Protein AF-A0AAU1U0R5-F1 (afdb_monomer_lite)

Secondary structure (DSSP, 8-state):
-HHHHHHHHHHTS-GGGSEEEEEEEEEEE-SSEEEEEEEETTS-EEEEEEETTSS-EEEEE-SSGGGS---SSSEEEEEEEEESSSEEEEEEEETSEEEEEEETTEEPP-EEEPGGGTSSSEEEEEEESS--EEEEEEEEEETTEEEEEEEE-TTTT-TTS-EE-

Organism: NCBI:txid2975659

Structure (mmCIF, N/CA/C/O backbone):
data_AF-A0AAU1U0R5-F1
#
_entry.id   AF-A0AAU1U0R5-F1
#
loop_
_atom_site.group_PDB
_atom_site.id
_atom_site.type_symbol
_atom_site.label_atom_id
_atom_site.label_alt_id
_atom_site.label_comp_id
_atom_site.label_asym_id
_atom_site.label_entity_id
_atom_site.label_seq_id
_atom_site.pdbx_PDB_ins_code
_atom_site.Cartn_x
_atom_site.Cartn_y
_atom_site.Cartn_z
_atom_site.occupancy
_atom_site.B_iso_or_equiv
_atom_site.auth_seq_id
_atom_site.auth_comp_id
_atom_site.auth_asym_id
_atom_site.auth_atom_id
_atom_site.pdbx_PDB_model_num
ATOM 1 N N . MET A 1 1 ? 2.522 -0.678 -19.502 1.00 91.38 1 MET A N 1
ATOM 2 C CA . MET A 1 1 ? 3.203 0.233 -18.551 1.00 91.38 1 MET A CA 1
ATOM 3 C C . MET A 1 1 ? 3.597 -0.492 -17.268 1.00 91.38 1 MET A C 1
ATOM 5 O O . MET A 1 1 ? 4.790 -0.625 -17.043 1.00 91.38 1 MET A O 1
ATOM 9 N N . VAL A 1 2 ? 2.647 -1.014 -16.476 1.00 96.25 2 VAL A N 1
ATOM 10 C CA . VAL A 1 2 ? 2.940 -1.698 -15.195 1.00 96.25 2 VAL A CA 1
ATOM 11 C C . VAL A 1 2 ? 3.977 -2.817 -15.342 1.00 96.25 2 VAL A C 1
ATOM 13 O O . VAL A 1 2 ? 4.926 -2.853 -14.567 1.00 96.25 2 VAL A O 1
ATOM 16 N N . ASP A 1 3 ? 3.855 -3.676 -16.357 1.00 96.81 3 ASP A N 1
ATOM 17 C CA . ASP A 1 3 ? 4.802 -4.785 -16.556 1.00 96.81 3 ASP A CA 1
ATOM 18 C C . ASP A 1 3 ? 6.214 -4.308 -16.907 1.00 96.81 3 ASP A C 1
ATOM 20 O O . ASP A 1 3 ? 7.187 -4.848 -16.391 1.00 96.81 3 ASP A O 1
ATOM 24 N N . ALA A 1 4 ? 6.336 -3.244 -17.707 1.00 96.69 4 ALA A N 1
ATOM 25 C CA . ALA A 1 4 ? 7.626 -2.638 -18.034 1.00 96.69 4 ALA A CA 1
ATOM 26 C C . ALA A 1 4 ? 8.284 -2.020 -16.789 1.00 96.69 4 ALA A C 1
ATOM 28 O O . ALA A 1 4 ? 9.452 -2.278 -16.514 1.00 96.69 4 ALA A O 1
ATOM 29 N N . SER A 1 5 ? 7.521 -1.281 -15.974 1.00 97.62 5 SER A N 1
ATOM 30 C CA . SER A 1 5 ? 8.004 -0.787 -14.678 1.00 97.62 5 SER A CA 1
ATOM 31 C C . SER A 1 5 ? 8.413 -1.930 -13.744 1.00 97.62 5 SER A C 1
ATOM 33 O O . SER A 1 5 ? 9.445 -1.838 -13.086 1.00 97.62 5 SER A O 1
ATOM 35 N N . ARG A 1 6 ? 7.647 -3.028 -13.696 1.00 97.75 6 ARG A N 1
ATOM 36 C CA . ARG A 1 6 ? 7.973 -4.202 -12.874 1.00 97.75 6 ARG A CA 1
ATOM 37 C C . ARG A 1 6 ? 9.257 -4.885 -13.344 1.00 97.75 6 ARG A C 1
ATOM 39 O O . ARG A 1 6 ? 10.089 -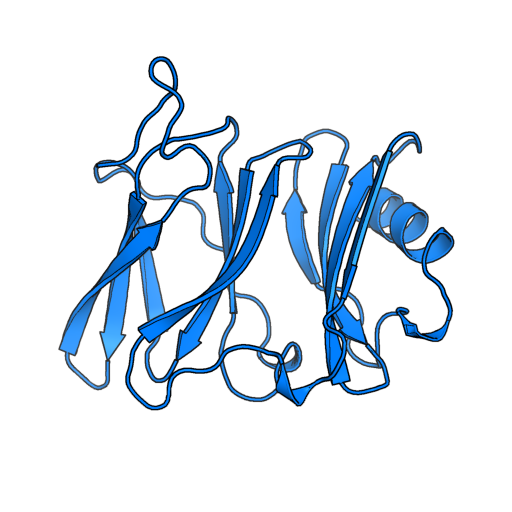5.232 -12.510 1.00 97.75 6 ARG A O 1
ATOM 46 N N . ALA A 1 7 ? 9.425 -5.062 -14.653 1.00 96.81 7 ALA A N 1
ATOM 47 C CA . ALA A 1 7 ? 10.631 -5.636 -15.240 1.00 96.81 7 ALA A CA 1
ATOM 48 C C . ALA A 1 7 ? 11.861 -4.772 -14.924 1.00 96.81 7 ALA A C 1
ATOM 50 O O . ALA A 1 7 ? 12.855 -5.289 -14.419 1.00 96.81 7 ALA A O 1
ATOM 51 N N . ASN A 1 8 ? 11.749 -3.452 -15.109 1.00 96.62 8 ASN A N 1
ATOM 52 C CA . ASN A 1 8 ? 12.816 -2.506 -14.782 1.00 96.62 8 ASN A CA 1
ATOM 53 C C . ASN A 1 8 ? 13.180 -2.539 -13.296 1.00 96.62 8 ASN A C 1
ATOM 55 O O . ASN A 1 8 ? 14.360 -2.555 -12.963 1.00 96.62 8 ASN A O 1
ATOM 59 N N . LEU A 1 9 ? 12.185 -2.581 -12.402 1.00 97.44 9 LEU A N 1
ATOM 60 C CA . LEU A 1 9 ? 12.433 -2.691 -10.966 1.00 97.44 9 LEU A CA 1
ATOM 61 C C . LEU A 1 9 ? 13.151 -4.001 -10.630 1.00 97.44 9 LEU A C 1
ATOM 63 O O . LEU A 1 9 ? 14.159 -3.989 -9.933 1.00 97.44 9 LEU A O 1
ATOM 67 N N . THR A 1 10 ? 12.649 -5.122 -11.152 1.00 97.44 10 THR A N 1
ATOM 68 C CA . THR A 1 10 ? 13.173 -6.465 -10.864 1.00 97.44 10 THR A CA 1
ATOM 69 C C . THR A 1 10 ? 14.620 -6.617 -11.324 1.00 97.44 10 THR A C 1
ATOM 71 O O . THR A 1 10 ? 15.426 -7.189 -10.597 1.00 97.44 10 THR A O 1
ATOM 74 N N . ALA A 1 11 ? 14.975 -6.045 -12.478 1.00 95.88 11 ALA A N 1
ATOM 75 C CA . ALA A 1 11 ? 16.340 -6.057 -13.001 1.00 95.88 11 ALA A CA 1
ATOM 76 C C . ALA A 1 11 ? 17.359 -5.329 -12.101 1.00 95.88 11 ALA A C 1
ATOM 78 O O . ALA A 1 11 ? 18.551 -5.601 -12.200 1.00 95.88 11 ALA A O 1
ATOM 79 N N . GLN A 1 12 ? 16.907 -4.422 -11.226 1.00 94.62 12 GLN A N 1
ATOM 80 C CA . GLN A 1 12 ? 17.762 -3.662 -10.303 1.00 94.62 12 GLN A CA 1
ATOM 81 C C . GLN A 1 12 ? 17.815 -4.264 -8.890 1.00 94.62 12 GLN A C 1
ATOM 83 O O . GLN A 1 12 ? 18.535 -3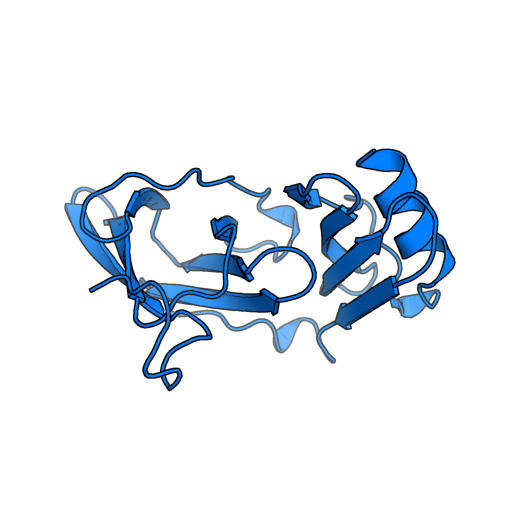.766 -8.022 1.00 94.62 12 GLN A O 1
ATOM 88 N N . LEU A 1 13 ? 17.043 -5.319 -8.613 1.00 96.75 13 LEU A N 1
ATOM 89 C CA . LEU A 1 13 ? 17.016 -5.939 -7.294 1.00 96.75 13 LEU A CA 1
ATOM 90 C C . LEU A 1 13 ? 18.191 -6.897 -7.106 1.00 96.75 13 LEU A C 1
ATOM 92 O O . LEU A 1 13 ? 18.457 -7.770 -7.927 1.00 96.75 13 LEU A O 1
ATOM 96 N N . SER A 1 14 ? 18.844 -6.800 -5.947 1.00 95.88 14 SER A N 1
ATOM 97 C CA . SER A 1 14 ? 19.722 -7.876 -5.480 1.00 95.88 14 SER A CA 1
ATOM 98 C C . SER A 1 14 ? 18.922 -9.163 -5.257 1.00 95.88 14 SER A C 1
ATOM 100 O O . SER A 1 14 ? 17.761 -9.100 -4.849 1.00 95.88 14 SER A O 1
ATOM 102 N N . VAL A 1 15 ? 19.565 -10.323 -5.429 1.00 95.31 15 VAL A N 1
ATOM 103 C CA . VAL A 1 15 ? 18.935 -11.650 -5.274 1.00 95.31 15 VAL A CA 1
ATOM 104 C C . VAL A 1 15 ? 18.152 -11.775 -3.960 1.00 95.31 15 VAL A C 1
ATOM 106 O O . VAL A 1 15 ? 17.012 -12.231 -3.964 1.00 95.31 15 VAL A O 1
ATOM 109 N N . LYS A 1 16 ? 18.712 -11.288 -2.843 1.00 95.31 16 LYS A N 1
ATOM 110 C CA . LYS A 1 16 ? 18.062 -11.326 -1.519 1.00 95.31 16 LYS A CA 1
ATOM 111 C C . LYS A 1 16 ? 16.760 -10.519 -1.422 1.00 95.31 16 LYS A C 1
ATOM 113 O O . LYS A 1 16 ? 15.957 -10.771 -0.533 1.00 95.31 16 LYS A O 1
ATOM 118 N N . ASN A 1 17 ? 16.571 -9.523 -2.286 1.00 96.69 17 ASN A N 1
ATOM 119 C CA . ASN A 1 17 ? 15.414 -8.626 -2.278 1.00 96.69 17 ASN A CA 1
ATOM 120 C C . ASN A 1 17 ? 14.422 -8.950 -3.400 1.00 96.69 17 ASN A C 1
ATOM 122 O O . ASN A 1 17 ? 13.439 -8.226 -3.547 1.00 96.69 17 ASN A O 1
ATOM 126 N N . LEU A 1 18 ? 14.663 -9.994 -4.198 1.00 97.62 18 LEU A N 1
ATOM 127 C CA . LEU A 1 18 ? 13.711 -10.419 -5.217 1.00 97.62 18 LEU A CA 1
ATOM 128 C C . LEU A 1 18 ? 12.367 -10.822 -4.585 1.00 97.62 18 LEU A C 1
ATOM 130 O O . LEU A 1 18 ? 12.338 -11.283 -3.437 1.00 97.62 18 LEU A O 1
ATOM 134 N N . PRO A 1 19 ? 11.258 -10.676 -5.330 1.00 96.88 19 PRO A N 1
ATOM 135 C CA . PRO A 1 19 ? 9.959 -11.176 -4.905 1.00 96.88 19 PRO A CA 1
ATOM 136 C C . PRO A 1 19 ? 10.001 -12.661 -4.572 1.00 96.88 19 PRO A C 1
ATOM 138 O O . PRO A 1 19 ? 10.587 -13.457 -5.304 1.00 96.88 19 PRO A O 1
ATOM 141 N N . GLY A 1 20 ? 9.347 -13.023 -3.473 1.00 93.94 20 GLY A N 1
ATOM 142 C CA . GLY A 1 20 ? 9.083 -14.404 -3.114 1.00 93.94 20 GLY A CA 1
ATOM 143 C C . GLY A 1 20 ? 8.035 -15.059 -4.028 1.00 93.94 20 GLY A C 1
ATOM 144 O O . GLY A 1 20 ? 7.632 -14.491 -5.049 1.00 93.94 20 GLY A O 1
ATOM 145 N N . PRO A 1 21 ? 7.534 -16.248 -3.649 1.00 91.94 21 PRO A N 1
ATOM 146 C CA . PRO A 1 21 ? 6.635 -17.062 -4.478 1.00 91.94 21 PRO A CA 1
ATOM 147 C C . PRO A 1 21 ? 5.340 -16.365 -4.917 1.00 91.94 21 PRO A C 1
ATOM 149 O O . PRO A 1 21 ? 4.739 -16.740 -5.920 1.00 91.94 21 PRO A O 1
ATOM 152 N N . HIS A 1 22 ? 4.900 -15.349 -4.174 1.00 91.69 22 HIS A N 1
ATOM 153 C CA . HIS A 1 22 ? 3.682 -14.598 -4.472 1.00 91.69 22 HIS A CA 1
ATOM 154 C C . HIS A 1 22 ? 3.890 -13.432 -5.452 1.00 91.69 22 HIS A C 1
ATOM 156 O O . HIS A 1 22 ? 2.913 -12.822 -5.886 1.00 91.69 22 HIS A O 1
ATOM 162 N N . GLY A 1 23 ? 5.137 -13.135 -5.827 1.00 94.12 23 GLY A N 1
ATOM 163 C CA . GLY A 1 23 ? 5.468 -12.056 -6.752 1.00 94.12 23 GLY A CA 1
ATOM 164 C C . GLY A 1 23 ? 5.263 -10.653 -6.169 1.00 94.12 23 GLY A C 1
ATOM 165 O O . GLY A 1 23 ? 5.201 -10.452 -4.957 1.00 94.12 23 GLY A O 1
ATOM 166 N N . MET A 1 24 ? 5.192 -9.660 -7.063 1.00 95.50 24 MET A N 1
ATOM 167 C CA . MET A 1 24 ? 4.953 -8.257 -6.710 1.00 95.50 24 MET A CA 1
ATOM 168 C C . MET A 1 24 ? 3.504 -7.845 -6.931 1.00 95.50 24 MET A C 1
ATOM 170 O O . MET A 1 24 ? 2.909 -8.138 -7.972 1.00 95.50 24 MET A O 1
ATOM 174 N N . PHE A 1 25 ? 2.993 -7.030 -6.015 1.00 96.12 25 PHE A N 1
ATOM 175 C CA . PHE A 1 25 ? 1.679 -6.409 -6.111 1.00 96.12 25 PHE A CA 1
ATOM 176 C C . PHE A 1 25 ? 1.812 -4.916 -6.370 1.00 96.12 25 PHE A C 1
ATOM 178 O O . PHE A 1 25 ? 2.656 -4.235 -5.796 1.00 96.12 25 PHE A O 1
ATOM 185 N N . THR A 1 26 ? 0.967 -4.394 -7.251 1.00 96.75 26 THR A N 1
ATOM 186 C CA . THR A 1 26 ? 0.954 -2.971 -7.591 1.00 96.75 26 THR A CA 1
ATOM 187 C C . THR A 1 26 ? 0.227 -2.183 -6.507 1.00 96.75 26 THR A C 1
ATOM 189 O O . THR A 1 26 ? -0.959 -2.411 -6.282 1.00 96.75 26 THR A O 1
ATOM 192 N N . ALA A 1 27 ? 0.925 -1.243 -5.871 1.00 96.44 27 ALA A N 1
ATOM 193 C CA . ALA A 1 27 ? 0.356 -0.307 -4.906 1.00 96.44 27 ALA A CA 1
ATOM 194 C C . ALA A 1 27 ? -0.237 0.926 -5.607 1.00 96.44 27 ALA A C 1
ATOM 196 O O . ALA A 1 27 ? -1.381 1.282 -5.339 1.00 96.44 27 ALA A O 1
ATOM 197 N N . ALA A 1 28 ? 0.496 1.511 -6.562 1.00 96.25 28 ALA A N 1
ATOM 198 C CA . ALA A 1 28 ? 0.086 2.713 -7.293 1.00 96.25 28 ALA A CA 1
ATOM 199 C C . ALA A 1 28 ? 0.561 2.694 -8.753 1.00 96.25 28 ALA A C 1
ATOM 201 O O . ALA A 1 28 ? 1.545 2.031 -9.094 1.00 96.25 28 ALA A O 1
ATOM 202 N N . VAL A 1 29 ? -0.148 3.429 -9.614 1.00 95.19 29 VAL A N 1
ATOM 203 C CA . VAL A 1 29 ? 0.063 3.464 -11.069 1.00 95.19 29 VAL A CA 1
ATOM 204 C C . VAL A 1 29 ? 0.024 4.919 -11.536 1.00 95.19 29 VAL A C 1
ATOM 206 O O . VAL A 1 29 ? -1.032 5.540 -11.534 1.00 95.19 29 VAL A O 1
ATOM 209 N N . GLY A 1 30 ? 1.172 5.458 -11.941 1.00 91.44 30 GLY A N 1
ATOM 210 C CA . GLY A 1 30 ? 1.286 6.781 -12.557 1.00 91.44 30 GLY A CA 1
ATOM 211 C C . GLY A 1 30 ? 1.234 6.715 -14.085 1.00 91.44 30 GLY A C 1
ATOM 212 O O . GLY A 1 30 ? 1.000 5.664 -14.673 1.00 91.44 30 GLY A O 1
ATOM 213 N N . ARG A 1 31 ? 1.498 7.838 -14.766 1.00 90.88 31 ARG A N 1
ATOM 214 C CA . ARG A 1 31 ? 1.505 7.873 -16.245 1.00 90.88 31 ARG A CA 1
ATOM 215 C C . ARG A 1 31 ? 2.656 7.074 -16.867 1.00 90.88 31 ARG A C 1
ATOM 217 O O . ARG A 1 31 ? 2.471 6.445 -17.902 1.00 90.88 31 ARG A O 1
ATOM 224 N N . SER A 1 32 ? 3.835 7.109 -16.249 1.00 92.12 32 SER A N 1
ATOM 225 C CA . SER A 1 32 ? 5.075 6.517 -16.780 1.00 92.12 32 SER A CA 1
ATOM 226 C C . SER A 1 32 ? 5.834 5.672 -15.756 1.00 92.12 32 SER A C 1
ATOM 228 O O . SER A 1 32 ? 6.970 5.278 -16.007 1.00 92.12 32 SER A O 1
ATOM 230 N N . ALA A 1 33 ? 5.231 5.400 -14.601 1.00 95.69 33 ALA A N 1
ATOM 231 C CA . ALA A 1 33 ? 5.853 4.673 -13.507 1.00 95.69 33 ALA A CA 1
ATOM 232 C C . ALA A 1 33 ? 4.807 3.960 -12.649 1.00 95.69 33 ALA A C 1
ATOM 234 O O . ALA A 1 33 ? 3.622 4.292 -12.691 1.00 95.69 33 ALA A O 1
ATOM 235 N N . ALA A 1 34 ? 5.255 2.998 -11.848 1.00 97.25 34 ALA A N 1
ATOM 236 C CA . ALA A 1 34 ? 4.413 2.296 -10.890 1.00 97.25 34 ALA A CA 1
ATOM 237 C C . ALA A 1 34 ? 5.180 2.011 -9.595 1.00 97.25 34 ALA A C 1
ATOM 239 O O . ALA A 1 34 ? 6.408 1.892 -9.610 1.00 97.25 34 ALA A O 1
ATOM 240 N N . THR A 1 35 ? 4.432 1.887 -8.500 1.00 97.69 35 THR A N 1
ATOM 241 C CA . THR A 1 35 ? 4.930 1.475 -7.182 1.00 97.69 35 THR A CA 1
ATOM 242 C C . THR A 1 35 ? 4.421 0.078 -6.874 1.00 97.69 35 THR A C 1
ATOM 244 O O . THR A 1 35 ? 3.250 -0.241 -7.102 1.00 97.69 35 THR A O 1
ATOM 247 N N . PHE A 1 36 ? 5.303 -0.747 -6.332 1.00 97.62 36 PHE A N 1
ATOM 248 C CA . PHE A 1 36 ? 5.072 -2.141 -6.013 1.00 97.62 36 PHE A CA 1
ATOM 249 C C . PHE A 1 36 ? 5.432 -2.429 -4.563 1.00 97.62 36 PHE A C 1
ATOM 251 O O . PHE A 1 36 ? 6.284 -1.767 -3.970 1.00 97.62 36 PHE A O 1
ATOM 258 N N . VAL A 1 37 ? 4.797 -3.460 -4.027 1.00 96.69 37 VAL A N 1
ATOM 259 C CA . VAL A 1 37 ? 5.128 -4.075 -2.746 1.00 96.69 37 VAL A CA 1
ATOM 260 C C . VAL A 1 37 ? 5.182 -5.585 -2.914 1.00 96.69 37 VAL A C 1
ATOM 262 O O . VAL A 1 37 ? 4.467 -6.151 -3.747 1.00 96.69 37 VAL A O 1
ATOM 265 N N . TRP A 1 38 ? 6.048 -6.239 -2.155 1.00 96.31 38 TRP A N 1
ATOM 266 C CA . TRP A 1 38 ? 6.205 -7.688 -2.173 1.00 96.31 38 TRP A CA 1
ATOM 267 C C . TRP A 1 38 ? 6.742 -8.190 -0.839 1.00 96.31 38 TRP A C 1
ATOM 269 O O . TRP A 1 38 ? 7.319 -7.437 -0.060 1.00 96.31 38 TRP A O 1
ATOM 279 N N . GLU A 1 39 ? 6.556 -9.480 -0.603 1.00 94.75 39 GLU A N 1
ATOM 280 C CA . GLU A 1 39 ? 7.317 -10.223 0.392 1.00 94.75 39 GLU A CA 1
ATOM 281 C C . GLU A 1 39 ? 8.526 -10.840 -0.325 1.00 94.75 39 GLU A C 1
ATOM 283 O O . GLU A 1 39 ? 8.372 -11.411 -1.410 1.00 94.75 39 GLU A O 1
ATOM 288 N N . SER A 1 40 ? 9.735 -10.679 0.210 1.00 95.25 40 SER A N 1
ATOM 289 C CA . SER A 1 40 ? 10.922 -11.383 -0.292 1.00 95.25 40 SER A CA 1
ATOM 290 C C . SER A 1 40 ? 10.893 -12.866 0.093 1.00 95.25 40 SER A C 1
ATOM 292 O O . SER A 1 40 ? 10.110 -13.294 0.935 1.00 95.25 40 SER A O 1
ATOM 294 N N . SER A 1 41 ? 11.770 -13.679 -0.500 1.00 92.94 41 SER A N 1
ATOM 295 C CA . SER A 1 41 ? 11.841 -15.124 -0.200 1.00 92.94 41 SER A CA 1
ATOM 296 C C . SER A 1 41 ? 12.106 -15.463 1.279 1.00 92.94 41 SER A C 1
ATOM 298 O O . SER A 1 41 ? 11.712 -16.531 1.739 1.00 92.94 41 SER A O 1
ATOM 300 N N . ASP A 1 42 ? 12.736 -14.557 2.030 1.00 91.94 42 ASP A N 1
ATOM 301 C CA . ASP A 1 42 ? 12.987 -14.662 3.473 1.00 91.94 42 ASP A CA 1
ATOM 302 C C . ASP A 1 42 ? 11.900 -13.994 4.345 1.00 91.94 42 ASP A C 1
ATOM 304 O O . ASP A 1 42 ? 12.049 -13.885 5.566 1.00 91.94 42 ASP A O 1
ATOM 308 N N . GLY A 1 43 ? 10.779 -13.582 3.744 1.00 91.44 43 GLY A N 1
ATOM 309 C CA . GLY A 1 43 ? 9.598 -13.086 4.452 1.00 91.44 43 GLY A CA 1
ATOM 310 C C . GLY A 1 43 ? 9.635 -11.600 4.814 1.00 91.44 43 GLY A C 1
ATOM 311 O O . GLY A 1 43 ? 8.834 -11.155 5.634 1.00 91.44 43 GLY A O 1
ATOM 312 N N . ARG A 1 44 ? 10.583 -10.816 4.286 1.00 93.81 44 ARG A N 1
ATOM 313 C CA . ARG A 1 44 ? 10.682 -9.381 4.591 1.00 93.81 44 ARG A CA 1
ATOM 314 C C . ARG A 1 44 ? 9.722 -8.600 3.704 1.00 93.81 44 ARG A C 1
ATOM 316 O O . ARG A 1 44 ? 9.627 -8.845 2.502 1.00 93.81 44 ARG A O 1
ATOM 323 N N . PHE A 1 45 ? 9.042 -7.617 4.288 1.00 94.25 45 PHE A N 1
ATOM 324 C CA . PHE A 1 45 ? 8.264 -6.665 3.505 1.00 94.25 45 PHE A CA 1
ATOM 325 C C . PHE A 1 45 ? 9.212 -5.761 2.712 1.00 94.25 45 PHE A C 1
ATOM 327 O O . PHE A 1 45 ? 10.134 -5.152 3.266 1.00 94.25 45 PHE A O 1
ATOM 334 N N . CYS A 1 46 ? 8.958 -5.669 1.416 1.00 96.12 46 CYS A N 1
ATOM 335 C CA . CYS A 1 46 ? 9.697 -4.854 0.475 1.00 96.12 46 CYS A CA 1
ATOM 336 C C . CYS A 1 46 ? 8.751 -3.983 -0.350 1.00 96.12 46 CYS A C 1
ATOM 338 O O . CYS A 1 46 ? 7.583 -4.303 -0.583 1.00 96.12 46 CYS A O 1
ATOM 340 N N . SER A 1 47 ? 9.287 -2.870 -0.827 1.00 96.62 47 SER A N 1
ATOM 341 C CA . SER A 1 47 ? 8.600 -1.917 -1.681 1.00 96.62 47 SER A CA 1
ATOM 342 C C . SER A 1 47 ? 9.565 -1.289 -2.676 1.00 96.62 47 SER A C 1
ATOM 344 O O . SER A 1 47 ? 10.783 -1.279 -2.480 1.00 96.62 47 SER A O 1
ATOM 346 N N . GLY A 1 48 ? 9.025 -0.746 -3.758 1.00 97.06 48 GLY A N 1
ATOM 347 C CA . GLY A 1 48 ? 9.828 -0.019 -4.723 1.00 97.06 48 GLY A CA 1
ATOM 348 C C . GLY A 1 48 ? 9.013 0.611 -5.833 1.00 97.06 48 GLY A C 1
ATOM 349 O O . GLY A 1 48 ? 7.886 0.203 -6.103 1.00 97.06 48 GLY A O 1
ATOM 350 N N . SER A 1 49 ? 9.598 1.603 -6.488 1.00 97.38 49 SER A N 1
ATOM 351 C CA . SER A 1 49 ? 9.000 2.317 -7.613 1.00 97.38 49 SER A CA 1
ATOM 352 C C . SER A 1 49 ? 9.957 2.313 -8.795 1.00 97.38 49 SER A C 1
ATOM 354 O O . SER A 1 49 ? 11.166 2.423 -8.606 1.00 97.38 49 SER A O 1
ATOM 356 N N . ALA A 1 50 ? 9.431 2.230 -10.016 1.00 97.38 50 ALA A N 1
ATOM 357 C CA . ALA A 1 50 ? 10.249 2.300 -11.227 1.00 97.38 50 ALA A CA 1
ATOM 358 C C . ALA A 1 50 ? 9.524 2.967 -12.399 1.00 97.38 50 ALA A C 1
ATOM 360 O O . ALA A 1 50 ? 8.338 2.712 -12.648 1.00 97.38 50 ALA A O 1
ATOM 361 N N . ALA A 1 51 ? 10.268 3.768 -13.164 1.00 96.12 51 ALA A N 1
ATOM 362 C CA . ALA A 1 51 ? 9.832 4.277 -14.462 1.00 96.12 51 ALA A CA 1
ATOM 363 C C . ALA A 1 51 ? 9.781 3.161 -15.518 1.00 96.12 51 ALA A C 1
ATOM 365 O O . ALA A 1 51 ? 10.608 2.249 -15.516 1.00 96.12 51 ALA A O 1
ATOM 366 N N . MET A 1 52 ? 8.838 3.248 -16.458 1.00 93.81 52 MET A N 1
ATOM 367 C CA . MET A 1 52 ? 8.655 2.244 -17.512 1.00 93.81 52 MET A CA 1
ATOM 368 C C . MET A 1 52 ? 9.763 2.263 -18.576 1.00 93.81 52 MET A C 1
ATOM 370 O O . MET A 1 52 ? 10.037 1.232 -19.177 1.00 93.81 52 MET A O 1
ATOM 374 N N . ALA A 1 53 ? 10.393 3.417 -18.813 1.00 89.88 53 ALA A N 1
ATOM 375 C CA . ALA A 1 53 ? 11.390 3.617 -19.871 1.00 89.88 53 ALA A CA 1
ATOM 376 C C . ALA A 1 53 ? 12.843 3.543 -19.358 1.00 89.88 53 ALA A C 1
ATOM 378 O O . ALA A 1 53 ? 13.766 3.951 -20.056 1.00 89.88 53 ALA A O 1
ATOM 379 N N . GLY A 1 54 ? 13.048 3.074 -18.123 1.00 75.75 54 GLY A N 1
ATOM 380 C CA . GLY A 1 54 ? 14.289 3.326 -17.393 1.00 75.75 54 GLY A CA 1
ATOM 381 C C . GLY A 1 54 ? 14.374 4.784 -16.919 1.00 75.75 54 GLY A C 1
ATOM 382 O O . GLY A 1 54 ? 13.552 5.624 -17.284 1.00 75.75 54 GLY A O 1
ATOM 383 N N . GLY A 1 55 ? 15.318 5.082 -16.027 1.00 83.31 55 GLY A N 1
ATOM 384 C CA . GLY A 1 55 ? 15.549 6.437 -15.508 1.00 83.31 55 GLY A CA 1
ATOM 385 C C . GLY A 1 55 ? 15.648 6.479 -13.988 1.00 83.31 55 GLY A C 1
ATOM 386 O O . GLY A 1 55 ? 16.716 6.765 -13.461 1.00 83.31 55 GLY A O 1
ATOM 387 N N . PHE A 1 56 ? 14.564 6.147 -13.281 1.00 89.19 56 PHE A N 1
ATOM 388 C CA . PHE A 1 56 ? 14.599 6.012 -11.824 1.00 89.19 56 PHE A CA 1
ATOM 389 C C . PHE A 1 56 ? 14.098 4.646 -11.369 1.00 89.19 56 PHE A C 1
ATOM 391 O O . PHE A 1 56 ? 13.131 4.097 -11.910 1.00 89.19 56 PHE A O 1
ATOM 398 N N . THR A 1 57 ? 14.729 4.159 -10.307 1.00 93.06 57 THR A N 1
ATOM 399 C CA . THR A 1 57 ? 14.258 3.052 -9.483 1.00 93.06 57 THR A CA 1
ATOM 400 C C . THR A 1 57 ? 14.535 3.380 -8.024 1.00 93.06 57 THR A C 1
ATOM 402 O O . THR A 1 57 ? 15.639 3.803 -7.689 1.00 93.06 57 THR A O 1
ATOM 405 N N . SER A 1 58 ? 13.560 3.163 -7.154 1.00 94.38 58 SER A N 1
ATOM 406 C CA . SER A 1 58 ? 13.743 3.204 -5.705 1.00 94.38 58 SER A CA 1
ATOM 407 C C . SER A 1 58 ? 13.298 1.873 -5.123 1.00 94.38 58 SER A C 1
ATOM 409 O O . SER A 1 58 ? 12.310 1.297 -5.572 1.00 94.38 58 SER A O 1
ATOM 411 N N . THR A 1 59 ? 14.047 1.352 -4.156 1.00 95.88 59 THR A N 1
ATOM 412 C CA . THR A 1 59 ? 13.714 0.098 -3.473 1.00 95.88 59 THR A CA 1
ATOM 413 C C . THR A 1 59 ? 13.998 0.246 -1.990 1.00 95.88 59 THR A C 1
ATOM 415 O O . THR A 1 59 ? 14.942 0.928 -1.595 1.00 95.88 59 THR A O 1
ATOM 418 N N . SER A 1 60 ? 13.166 -0.381 -1.171 1.00 95.06 60 SER A N 1
ATOM 419 C CA . SER A 1 60 ? 13.360 -0.472 0.267 1.00 95.06 60 SER A CA 1
ATOM 420 C C . SER A 1 60 ? 12.806 -1.801 0.752 1.00 95.06 60 SER A C 1
ATOM 422 O O . SER A 1 60 ? 11.714 -2.205 0.358 1.00 95.06 60 SER A O 1
ATOM 424 N N . CYS A 1 61 ? 13.559 -2.479 1.605 1.00 95.56 61 CYS A N 1
ATOM 425 C CA . CYS A 1 61 ? 13.135 -3.694 2.280 1.00 95.56 61 CYS A CA 1
ATOM 426 C C . CYS A 1 61 ? 13.437 -3.548 3.762 1.00 95.56 61 CYS A C 1
ATOM 428 O O . CYS A 1 61 ? 14.463 -2.970 4.125 1.00 95.56 61 CYS A O 1
ATOM 430 N N . LEU A 1 62 ? 12.586 -4.130 4.601 1.00 94.31 62 LEU A N 1
ATOM 431 C CA . LEU A 1 62 ? 12.903 -4.295 6.015 1.00 94.31 62 LEU A CA 1
ATOM 432 C C . LEU A 1 62 ? 14.170 -5.142 6.193 1.00 94.31 62 LEU A C 1
ATOM 434 O O . LEU A 1 62 ? 14.527 -5.931 5.310 1.00 94.31 62 LEU A O 1
ATOM 438 N N . SER A 1 63 ? 14.850 -4.973 7.326 1.00 94.19 63 SER A N 1
ATOM 439 C CA . SER A 1 63 ? 16.069 -5.723 7.651 1.00 94.19 63 SER A CA 1
ATOM 440 C C . SER A 1 63 ? 15.748 -7.160 8.066 1.00 94.19 63 SER A C 1
ATOM 442 O O . SER A 1 63 ? 16.385 -8.088 7.574 1.00 94.19 63 SER A O 1
ATOM 444 N N . ASP A 1 64 ? 14.724 -7.348 8.902 1.00 91.94 64 ASP A N 1
ATOM 445 C CA . ASP A 1 64 ? 14.179 -8.641 9.326 1.00 91.94 64 ASP A CA 1
ATOM 446 C C . ASP A 1 64 ? 12.652 -8.677 9.119 1.00 91.94 64 ASP A C 1
ATOM 448 O O . ASP A 1 64 ? 11.964 -7.656 9.173 1.00 91.94 64 ASP A O 1
ATOM 452 N N . ARG A 1 65 ? 12.083 -9.869 8.903 1.00 88.81 65 ARG A N 1
ATOM 453 C CA . ARG A 1 65 ? 10.627 -10.057 8.751 1.00 88.81 65 ARG A CA 1
ATOM 454 C C . ARG A 1 65 ? 9.836 -9.609 9.984 1.00 88.81 65 ARG A C 1
ATOM 456 O O . ARG A 1 65 ? 8.671 -9.236 9.882 1.00 88.81 65 ARG A O 1
ATOM 463 N N . ARG A 1 66 ? 10.461 -9.658 11.162 1.00 88.19 66 ARG A N 1
ATOM 464 C CA . ARG A 1 66 ? 9.873 -9.256 12.447 1.00 88.19 66 ARG A CA 1
ATOM 465 C C . ARG A 1 66 ? 9.813 -7.743 12.621 1.00 88.19 66 ARG A C 1
ATOM 467 O O . ARG A 1 66 ? 9.059 -7.288 13.476 1.00 88.19 66 ARG A O 1
ATOM 474 N N . ASP A 1 67 ? 10.541 -6.990 11.800 1.00 90.12 67 ASP A N 1
ATOM 475 C CA . ASP A 1 67 ? 10.547 -5.527 11.852 1.00 90.12 67 ASP A CA 1
ATOM 476 C C . ASP A 1 67 ? 9.277 -4.927 11.240 1.00 90.12 67 ASP A C 1
ATOM 478 O O . ASP A 1 67 ? 9.033 -3.730 11.378 1.00 90.12 67 ASP A O 1
ATOM 482 N N . ALA A 1 68 ? 8.452 -5.738 10.562 1.00 88.75 68 ALA A N 1
ATOM 483 C CA . ALA A 1 68 ? 7.189 -5.275 10.010 1.00 88.75 68 ALA A CA 1
ATOM 484 C C . ALA A 1 68 ? 6.270 -4.832 11.162 1.00 88.75 68 ALA A C 1
ATOM 486 O O . ALA A 1 68 ? 5.849 -5.675 11.966 1.00 88.75 68 ALA A O 1
ATOM 487 N N . PRO A 1 69 ? 5.938 -3.530 11.266 1.00 89.19 69 PRO A N 1
ATOM 488 C CA . PRO A 1 69 ? 5.196 -3.010 12.403 1.00 89.19 69 PRO A CA 1
ATOM 489 C C . PRO A 1 69 ? 3.808 -3.644 12.455 1.00 89.19 69 PRO A C 1
ATOM 491 O O . PRO A 1 69 ? 3.133 -3.773 11.434 1.00 89.19 69 PRO A O 1
ATOM 494 N N . PHE A 1 70 ? 3.367 -4.023 13.651 1.00 89.94 70 PHE A N 1
ATOM 495 C CA . PHE A 1 70 ? 2.074 -4.660 13.887 1.00 89.94 70 PHE A CA 1
ATOM 496 C C . PHE A 1 70 ? 1.484 -4.195 15.214 1.00 89.94 70 PHE A C 1
ATOM 498 O O . PHE A 1 70 ? 2.163 -4.205 16.242 1.00 89.94 70 PHE A O 1
ATOM 505 N N . ALA A 1 71 ? 0.201 -3.853 15.213 1.00 91.31 71 ALA A N 1
ATOM 506 C CA . ALA A 1 71 ? -0.523 -3.457 16.406 1.00 91.31 71 ALA A CA 1
ATOM 507 C C . ALA A 1 71 ? -1.268 -4.648 17.025 1.00 91.31 71 ALA A C 1
ATOM 509 O O . ALA A 1 71 ? -1.997 -5.386 16.364 1.00 91.31 71 ALA A O 1
ATOM 510 N N . VAL A 1 72 ? -1.118 -4.838 18.341 1.00 90.50 72 VAL A N 1
ATOM 511 C CA . VAL A 1 72 ? -1.877 -5.848 19.111 1.00 90.50 72 VAL A CA 1
ATOM 512 C C . VAL A 1 72 ? -3.318 -5.420 19.404 1.00 90.50 72 VAL A C 1
ATOM 514 O O . VAL A 1 72 ? -4.165 -6.254 19.720 1.00 90.50 72 VAL A O 1
ATOM 517 N N . ARG A 1 73 ? -3.603 -4.126 19.267 1.00 92.56 73 ARG A N 1
ATOM 518 C CA . ARG A 1 73 ? -4.942 -3.535 19.323 1.00 92.56 73 ARG A CA 1
ATOM 519 C C . ARG A 1 73 ? -5.342 -3.074 17.921 1.00 92.56 73 ARG A C 1
ATOM 521 O O . ARG A 1 73 ? -4.456 -2.940 17.082 1.00 92.56 73 ARG A O 1
ATOM 528 N N . PRO A 1 74 ? -6.640 -2.870 17.661 1.00 94.06 74 PRO A N 1
ATOM 529 C CA . PRO A 1 74 ? -7.071 -2.327 16.385 1.00 94.06 74 PRO A CA 1
ATOM 530 C C . PRO A 1 74 ? -6.387 -0.995 16.062 1.00 94.06 74 PRO A C 1
ATOM 532 O O . PRO A 1 74 ? -6.375 -0.114 16.925 1.00 94.06 74 PRO A O 1
ATOM 535 N N . ALA A 1 75 ? -5.773 -0.905 14.884 1.00 94.44 75 ALA A N 1
ATOM 536 C CA . ALA A 1 75 ? -5.080 0.288 14.412 1.00 94.44 75 ALA A CA 1
ATOM 537 C C . ALA A 1 75 ? -4.748 0.201 12.915 1.00 94.44 75 ALA A C 1
ATOM 539 O O . ALA A 1 75 ? -4.492 -0.882 12.370 1.00 94.44 75 ALA A O 1
ATOM 540 N N . LEU A 1 76 ? -4.615 1.374 12.295 1.00 95.56 76 LEU A N 1
ATOM 541 C CA . LEU A 1 76 ? -3.958 1.531 11.005 1.00 95.56 76 LEU A CA 1
ATOM 542 C C . LEU A 1 76 ? -2.452 1.671 11.216 1.00 95.56 76 LEU A C 1
ATOM 544 O O . LEU A 1 76 ? -1.999 2.524 11.976 1.00 95.56 76 LEU A O 1
ATOM 548 N N . VAL A 1 77 ? -1.670 0.830 10.543 1.00 94.19 77 VAL A N 1
ATOM 549 C CA . VAL A 1 77 ? -0.218 0.765 10.732 1.00 94.19 77 VAL A CA 1
ATOM 550 C C . VAL A 1 77 ? 0.500 1.085 9.422 1.00 94.19 77 VAL A C 1
ATOM 552 O O . VAL A 1 77 ? 0.378 0.307 8.471 1.00 94.19 77 VAL A O 1
ATOM 555 N N . PRO A 1 78 ? 1.255 2.195 9.338 1.00 93.50 78 PRO A N 1
ATOM 556 C CA . PRO A 1 78 ? 1.960 2.571 8.119 1.00 93.50 78 PRO A CA 1
ATOM 557 C C . PRO A 1 78 ? 3.093 1.586 7.807 1.00 93.50 78 PRO A C 1
ATOM 559 O O . PRO A 1 78 ? 3.813 1.135 8.698 1.00 93.50 78 PRO A O 1
ATOM 562 N N . LEU A 1 79 ? 3.248 1.260 6.523 1.00 92.44 79 LEU A N 1
ATOM 563 C CA . LEU A 1 79 ? 4.310 0.395 5.994 1.00 92.44 79 LEU A CA 1
ATOM 564 C C . LEU A 1 79 ? 5.147 1.077 4.913 1.00 92.44 79 LEU A C 1
ATOM 566 O O . LEU A 1 79 ? 6.336 0.800 4.785 1.00 92.44 79 LEU A O 1
ATOM 570 N N . LEU A 1 80 ? 4.526 1.950 4.124 1.00 93.69 80 LEU A N 1
ATOM 571 C CA . LEU A 1 80 ? 5.190 2.744 3.104 1.00 93.69 80 LEU A CA 1
ATOM 572 C C . LEU A 1 80 ? 4.536 4.115 3.045 1.00 93.69 80 LEU A C 1
ATOM 574 O O . LEU A 1 80 ? 3.321 4.202 2.888 1.00 93.69 80 LEU A O 1
ATOM 578 N N . SER A 1 81 ? 5.362 5.151 3.060 1.00 93.25 81 SER A N 1
ATOM 579 C CA . SER A 1 81 ? 5.000 6.494 2.621 1.00 93.25 81 SER A CA 1
ATOM 580 C C . SER A 1 81 ? 6.144 6.986 1.744 1.00 93.25 81 SER A C 1
ATOM 582 O O . SER A 1 81 ? 7.290 7.050 2.191 1.00 93.25 81 SER A O 1
ATOM 584 N N . THR A 1 82 ? 5.874 7.238 0.466 1.00 91.50 82 THR A N 1
ATOM 585 C CA . THR A 1 82 ? 6.910 7.658 -0.485 1.00 91.50 82 THR A CA 1
ATOM 586 C C . THR A 1 82 ? 6.363 8.609 -1.535 1.00 91.50 82 THR A C 1
ATOM 588 O O . THR A 1 82 ? 5.191 8.534 -1.897 1.00 91.50 82 THR A O 1
ATOM 591 N N . TYR A 1 83 ? 7.215 9.496 -2.046 1.00 89.56 83 TYR A N 1
ATOM 592 C CA . TYR A 1 83 ? 6.916 10.330 -3.202 1.00 89.56 83 TYR A CA 1
ATOM 593 C C . TYR A 1 83 ? 7.935 10.050 -4.298 1.00 89.56 83 TYR A C 1
ATOM 595 O O . TYR A 1 83 ? 9.134 10.241 -4.102 1.00 89.56 83 TYR A O 1
ATOM 603 N N . THR A 1 84 ? 7.473 9.590 -5.458 1.00 84.81 84 THR A N 1
ATOM 604 C CA . THR A 1 84 ? 8.363 9.396 -6.619 1.00 84.81 84 THR A CA 1
ATOM 605 C C . THR A 1 84 ? 7.765 9.975 -7.895 1.00 84.81 84 THR A C 1
ATOM 607 O O . THR A 1 84 ? 8.390 10.786 -8.564 1.00 84.81 84 THR A O 1
ATOM 610 N N . PHE A 1 85 ? 6.528 9.600 -8.204 1.00 88.69 85 PHE A N 1
ATOM 611 C CA . PHE A 1 85 ? 5.712 10.187 -9.279 1.00 88.69 85 PHE A CA 1
ATOM 612 C C . PHE A 1 85 ? 4.316 10.601 -8.785 1.00 88.69 85 PHE A C 1
ATOM 614 O O . PHE A 1 85 ? 3.595 11.316 -9.472 1.00 88.69 85 PHE A O 1
ATOM 621 N N . ALA A 1 86 ? 3.950 10.098 -7.610 1.00 89.94 86 ALA A N 1
ATOM 622 C CA . ALA A 1 86 ? 2.765 10.360 -6.819 1.00 89.94 86 ALA A CA 1
ATOM 623 C C . ALA A 1 86 ? 3.174 10.158 -5.353 1.00 89.94 86 ALA A C 1
ATOM 625 O O . ALA A 1 86 ? 4.194 9.510 -5.080 1.00 89.94 86 ALA A O 1
ATOM 626 N N . GLU A 1 87 ? 2.403 10.708 -4.422 1.00 93.38 87 GLU A N 1
ATOM 627 C CA . GLU A 1 87 ? 2.510 10.369 -3.006 1.00 93.38 87 GLU A CA 1
ATOM 628 C C . GLU A 1 87 ? 1.749 9.065 -2.776 1.00 93.38 87 GLU A C 1
ATOM 630 O O . GLU A 1 87 ? 0.543 9.010 -2.984 1.00 93.38 87 GLU A O 1
ATOM 635 N N . VAL A 1 88 ? 2.461 8.006 -2.397 1.00 95.31 88 VAL A N 1
ATOM 636 C CA . VAL A 1 88 ? 1.918 6.655 -2.251 1.00 95.31 88 VAL A CA 1
ATOM 637 C C . VAL A 1 88 ? 2.004 6.235 -0.798 1.00 95.31 88 VAL A C 1
ATOM 639 O O . VAL A 1 88 ? 3.076 6.294 -0.190 1.00 95.31 88 VAL A O 1
ATOM 642 N N . HIS A 1 89 ? 0.881 5.747 -0.280 1.00 97.06 89 HIS A N 1
ATOM 643 C CA . HIS A 1 89 ? 0.768 5.216 1.069 1.00 97.06 89 HIS A CA 1
ATOM 644 C C . HIS A 1 89 ? 0.346 3.757 1.031 1.00 97.06 89 HIS A C 1
ATOM 646 O O . HIS A 1 89 ? -0.620 3.410 0.354 1.00 97.06 89 HIS A O 1
ATOM 652 N N . VAL A 1 90 ? 1.049 2.911 1.782 1.00 96.19 90 VAL A N 1
ATOM 653 C CA . VAL A 1 90 ? 0.652 1.529 2.069 1.00 96.19 90 VAL A CA 1
ATOM 654 C C . VAL A 1 90 ? 0.601 1.350 3.574 1.00 96.19 90 VAL A C 1
ATOM 656 O O . VAL A 1 90 ? 1.556 1.677 4.278 1.00 96.19 90 VAL A O 1
ATOM 659 N N . PHE A 1 91 ? -0.505 0.812 4.069 1.00 95.75 91 PHE A N 1
ATOM 660 C CA . PHE A 1 91 ? -0.719 0.581 5.492 1.00 95.75 91 PHE A CA 1
ATOM 661 C C . PHE A 1 91 ? -1.497 -0.714 5.722 1.00 95.75 91 PHE A C 1
ATOM 663 O O . PHE A 1 91 ? -2.289 -1.155 4.885 1.00 95.75 91 PHE A O 1
ATOM 670 N N . GLY A 1 92 ? -1.252 -1.344 6.865 1.00 94.25 92 GLY A N 1
ATOM 671 C CA . GLY A 1 92 ? -2.043 -2.463 7.354 1.00 94.25 92 GLY A CA 1
ATOM 672 C C . GLY A 1 92 ? -3.233 -1.985 8.172 1.00 94.25 92 GLY A C 1
ATOM 673 O O . GLY A 1 92 ? -3.131 -0.988 8.880 1.00 94.25 92 GLY A O 1
ATOM 674 N N . ALA A 1 93 ? -4.346 -2.713 8.095 1.00 94.06 93 ALA A N 1
ATOM 675 C CA . ALA A 1 93 ? -5.450 -2.562 9.040 1.00 94.06 93 ALA A CA 1
ATOM 676 C C . ALA A 1 93 ? -5.429 -3.743 10.017 1.00 94.06 93 ALA A C 1
ATOM 678 O O . ALA A 1 93 ? -5.845 -4.857 9.679 1.00 94.06 93 ALA A O 1
ATOM 679 N N . ASP A 1 94 ? -4.894 -3.519 11.214 1.00 92.69 94 ASP A N 1
ATOM 680 C CA . ASP A 1 94 ? -4.771 -4.559 12.227 1.00 92.69 94 ASP A CA 1
ATOM 681 C C . ASP A 1 94 ? -6.088 -4.726 12.971 1.00 92.69 94 ASP A C 1
ATOM 683 O O . ASP A 1 94 ? -6.617 -3.778 13.533 1.00 92.69 94 ASP A O 1
ATOM 687 N N . ARG A 1 95 ? -6.628 -5.955 12.988 1.00 91.62 95 ARG A N 1
ATOM 688 C CA . ARG A 1 95 ? -7.910 -6.304 13.646 1.00 91.62 95 ARG A CA 1
ATOM 689 C C . ARG A 1 95 ? -9.105 -5.439 13.213 1.00 91.62 95 ARG A C 1
ATOM 691 O O . ARG A 1 95 ? -10.114 -5.376 13.915 1.00 91.62 95 ARG A O 1
ATOM 698 N N . GLU A 1 96 ? -9.017 -4.829 12.040 1.00 93.81 96 GLU A N 1
ATOM 699 C CA . GLU A 1 96 ? -10.077 -4.035 11.433 1.00 93.81 96 GLU A CA 1
ATOM 700 C C . GLU A 1 96 ? -10.007 -4.119 9.905 1.00 93.81 96 GLU A C 1
ATOM 702 O O . GLU A 1 96 ? -9.095 -4.707 9.325 1.00 9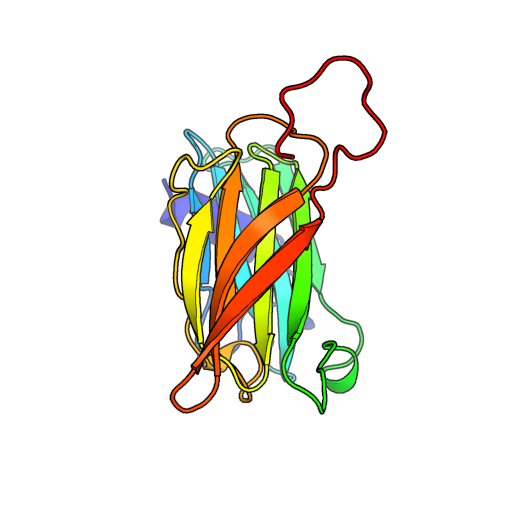3.81 96 GLU A O 1
ATOM 707 N N . THR A 1 97 ? -11.038 -3.632 9.225 1.00 94.50 97 THR A N 1
ATOM 708 C CA . THR A 1 97 ? -11.120 -3.649 7.758 1.00 94.50 97 THR A CA 1
ATOM 709 C C . THR A 1 97 ? -11.473 -2.262 7.263 1.00 94.50 97 THR A C 1
ATOM 711 O O . THR A 1 97 ? -12.432 -1.666 7.748 1.00 94.50 97 THR A O 1
ATOM 714 N N . VAL A 1 98 ? -10.718 -1.751 6.291 1.00 96.75 98 VAL A N 1
ATOM 715 C CA . VAL A 1 98 ? -10.988 -0.442 5.690 1.00 96.75 98 VAL A CA 1
ATOM 716 C C . VAL A 1 98 ? -12.238 -0.534 4.825 1.00 96.75 98 VAL A C 1
ATOM 718 O O . VAL A 1 98 ? -12.352 -1.407 3.965 1.00 96.75 98 VAL A O 1
ATOM 721 N N . ARG A 1 99 ? -13.168 0.393 5.052 1.00 96.69 99 ARG A N 1
ATOM 722 C CA . ARG A 1 99 ? -14.383 0.571 4.255 1.00 96.69 99 ARG A CA 1
ATOM 723 C C . ARG A 1 99 ? -14.222 1.693 3.235 1.00 96.69 99 ARG A C 1
ATOM 725 O O . ARG A 1 99 ? -14.636 1.538 2.092 1.00 96.69 99 ARG A O 1
ATOM 732 N N . SER A 1 100 ? -13.628 2.808 3.647 1.00 97.06 100 SER A N 1
ATOM 733 C CA . SER A 1 100 ? -13.392 3.968 2.788 1.00 97.06 100 SER A CA 1
ATOM 734 C C . SER A 1 100 ? -12.255 4.822 3.325 1.00 97.06 100 SER A C 1
ATOM 736 O 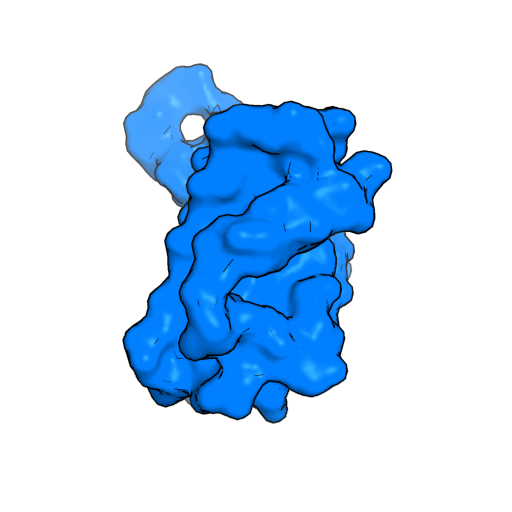O . SER A 1 100 ? -12.012 4.857 4.529 1.00 97.06 100 SER A O 1
ATOM 738 N N . VAL A 1 101 ? -11.596 5.546 2.425 1.00 98.06 101 VAL A N 1
ATOM 739 C CA . VAL A 1 101 ? -10.618 6.584 2.757 1.00 98.06 101 VAL A CA 1
ATOM 740 C C . VAL A 1 101 ? -11.062 7.865 2.070 1.00 98.06 101 VAL A C 1
ATOM 742 O O . VAL A 1 101 ? -11.518 7.831 0.925 1.00 98.06 101 VAL A O 1
ATOM 745 N N . THR A 1 102 ? -10.964 8.987 2.773 1.00 97.50 102 THR A N 1
ATOM 746 C CA . THR A 1 102 ? -11.360 10.296 2.258 1.00 97.50 102 THR A CA 1
ATOM 747 C C . THR A 1 102 ? -10.323 11.364 2.585 1.00 97.50 102 THR A C 1
ATOM 749 O O . THR A 1 102 ? -9.689 11.331 3.639 1.00 97.50 102 THR A O 1
ATOM 752 N N . CYS A 1 103 ? -10.192 12.343 1.695 1.00 95.31 103 CYS A N 1
ATOM 753 C CA . CYS A 1 103 ? -9.482 13.595 1.935 1.00 95.31 103 CYS A CA 1
ATOM 754 C C . CYS A 1 103 ? -10.508 14.731 1.927 1.00 95.31 103 CYS A C 1
ATOM 756 O O . CYS A 1 103 ? -11.181 14.928 0.915 1.00 95.31 103 CYS A O 1
ATOM 758 N N . ASN A 1 104 ? -10.673 15.459 3.038 1.00 93.62 104 ASN A N 1
ATOM 759 C CA . ASN A 1 104 ? -11.704 16.503 3.180 1.00 93.62 104 ASN A CA 1
ATOM 760 C C . ASN A 1 104 ? -13.111 16.022 2.757 1.00 93.62 104 ASN A C 1
ATOM 762 O O . ASN A 1 104 ? -13.822 16.705 2.021 1.00 93.62 104 ASN A O 1
ATOM 766 N N . GLY A 1 105 ? -13.478 14.790 3.130 1.00 94.25 105 GLY A N 1
ATOM 767 C CA . GLY A 1 105 ? -14.753 14.164 2.757 1.00 94.25 105 GLY A CA 1
ATOM 768 C C . GLY A 1 105 ? -14.850 13.666 1.308 1.00 94.25 105 GLY A C 1
ATOM 769 O O . GLY A 1 105 ? -15.807 12.971 0.972 1.00 94.25 105 GLY A O 1
ATOM 770 N N . ARG A 1 106 ? -13.865 13.946 0.444 1.00 95.81 106 ARG A N 1
ATOM 771 C CA . ARG A 1 106 ? -13.816 13.405 -0.922 1.00 95.81 106 ARG A CA 1
ATOM 772 C C . ARG A 1 106 ? -13.244 11.985 -0.910 1.00 95.81 106 ARG A C 1
ATOM 774 O O . ARG A 1 106 ? -12.144 11.807 -0.383 1.00 95.81 106 ARG A O 1
ATOM 781 N N . PRO A 1 107 ? -13.936 10.984 -1.483 1.00 96.75 107 PRO A N 1
ATOM 782 C CA . PRO A 1 107 ? -13.423 9.621 -1.561 1.00 96.75 107 PRO A CA 1
ATOM 783 C C . PRO A 1 107 ? -12.100 9.541 -2.319 1.00 96.75 107 PRO A C 1
ATOM 785 O O . PRO A 1 107 ? -11.956 10.124 -3.394 1.00 96.75 107 PRO A O 1
ATOM 788 N N . LEU A 1 108 ? -11.159 8.777 -1.770 1.00 96.69 108 LEU A N 1
ATOM 789 C CA . LEU A 1 108 ? -9.941 8.367 -2.457 1.00 96.69 108 LEU A CA 1
ATOM 790 C C . LEU A 1 108 ? -10.104 6.946 -2.997 1.00 96.69 108 LEU A C 1
ATOM 792 O O . LEU A 1 108 ? -10.784 6.109 -2.397 1.00 96.69 108 LEU A O 1
ATOM 796 N N . ALA A 1 109 ? -9.456 6.663 -4.126 1.00 95.81 109 ALA A N 1
ATOM 797 C CA . ALA A 1 109 ? -9.357 5.304 -4.634 1.00 95.81 109 ALA A CA 1
ATOM 798 C C . ALA A 1 109 ? -8.432 4.493 -3.718 1.00 95.81 109 ALA A C 1
ATOM 800 O O . ALA A 1 109 ? -7.267 4.837 -3.532 1.00 95.81 109 ALA A O 1
ATOM 801 N N . VAL A 1 110 ? -8.960 3.410 -3.149 1.00 96.56 110 VAL A N 1
ATOM 802 C CA . VAL A 1 110 ? -8.212 2.533 -2.245 1.00 96.56 110 VAL A CA 1
ATOM 803 C C . VAL A 1 110 ? -8.098 1.163 -2.876 1.00 96.56 110 VAL A C 1
ATOM 805 O O . VAL A 1 110 ? -9.093 0.531 -3.234 1.00 96.56 110 VAL A O 1
ATOM 808 N N . ARG A 1 111 ? -6.869 0.675 -2.976 1.00 95.69 111 ARG A N 1
ATOM 809 C CA . ARG A 1 111 ? -6.571 -0.670 -3.437 1.00 95.69 111 ARG A CA 1
ATOM 810 C C . ARG A 1 111 ? -6.382 -1.579 -2.239 1.00 95.69 111 ARG A C 1
ATOM 812 O O . ARG A 1 111 ? -5.496 -1.365 -1.417 1.00 95.69 111 ARG A O 1
ATOM 819 N N . ARG A 1 112 ? -7.188 -2.632 -2.165 1.00 95.38 112 ARG A N 1
ATOM 820 C CA . ARG A 1 112 ? -6.946 -3.736 -1.239 1.00 95.38 112 ARG A CA 1
ATOM 821 C C . ARG A 1 112 ? -5.842 -4.622 -1.805 1.00 95.38 112 ARG A C 1
ATOM 823 O O . ARG A 1 112 ? -5.958 -5.118 -2.924 1.00 95.38 112 ARG A O 1
ATOM 830 N N . LEU A 1 113 ? -4.790 -4.820 -1.028 1.00 92.75 113 LEU A N 1
ATOM 831 C CA . LEU A 1 113 ? -3.661 -5.671 -1.369 1.00 92.75 113 LEU A CA 1
ATOM 832 C C . LEU A 1 113 ? -3.812 -7.049 -0.699 1.00 92.75 113 LEU A C 1
ATOM 834 O O . LEU A 1 113 ? -4.499 -7.180 0.324 1.00 92.75 113 LEU A O 1
ATOM 838 N N . PRO A 1 114 ? -3.217 -8.104 -1.274 1.00 83.19 114 PRO A N 1
ATOM 839 C CA . PRO A 1 114 ? -3.340 -9.443 -0.718 1.00 83.19 114 PRO A CA 1
ATOM 840 C C . PRO A 1 114 ? -2.612 -9.596 0.622 1.00 83.19 114 PRO A C 1
ATOM 842 O O . PRO A 1 114 ? -1.597 -8.959 0.888 1.00 83.19 114 PRO A O 1
ATOM 845 N N . ARG A 1 115 ? -3.142 -10.496 1.459 1.00 77.94 115 ARG A N 1
ATOM 846 C CA . ARG A 1 115 ? -2.657 -10.769 2.827 1.00 77.94 115 ARG A CA 1
ATOM 847 C C . ARG A 1 115 ? -1.273 -11.418 2.885 1.00 77.94 115 ARG A C 1
ATOM 849 O O . ARG A 1 115 ? -0.672 -11.498 3.946 1.00 77.94 115 ARG A O 1
ATOM 856 N N . VAL A 1 116 ? -0.779 -11.893 1.746 1.00 67.56 116 VAL A N 1
ATOM 857 C CA . VAL A 1 116 ? 0.507 -12.590 1.614 1.00 67.56 116 VAL A CA 1
ATOM 858 C C . VAL A 1 116 ? 1.725 -11.686 1.823 1.00 67.56 116 VAL A C 1
ATOM 860 O O . VAL A 1 116 ? 2.836 -12.179 1.838 1.00 67.56 116 VAL A O 1
ATOM 863 N N . LEU A 1 117 ? 1.529 -10.372 1.955 1.00 68.00 117 LEU A N 1
ATOM 864 C CA . LEU A 1 117 ? 2.612 -9.399 2.121 1.00 68.00 117 LEU A CA 1
ATOM 865 C C . LEU A 1 117 ? 3.160 -9.319 3.555 1.00 68.00 117 LEU A C 1
ATOM 867 O O . LEU A 1 117 ? 4.221 -8.741 3.768 1.00 68.00 117 LEU A O 1
ATOM 871 N N . ASP A 1 118 ? 2.420 -9.858 4.525 1.00 65.88 118 ASP A N 1
ATOM 872 C CA . ASP A 1 118 ? 2.863 -10.013 5.917 1.00 65.88 118 ASP A CA 1
ATOM 873 C C . ASP A 1 118 ? 2.268 -11.242 6.632 1.00 65.88 118 ASP A C 1
ATOM 875 O O . ASP A 1 118 ? 2.527 -11.457 7.818 1.00 65.88 118 ASP A O 1
ATOM 879 N N . GLY A 1 119 ? 1.422 -12.020 5.941 1.00 64.25 119 GLY A N 1
ATOM 880 C CA . GLY A 1 119 ? 0.764 -13.231 6.437 1.00 64.25 119 GLY A CA 1
ATOM 881 C C . GLY A 1 119 ? -0.268 -13.011 7.548 1.00 64.25 119 GLY A C 1
ATOM 882 O O . GLY A 1 119 ? -0.847 -13.978 8.046 1.00 64.25 119 GLY A O 1
ATOM 883 N N . ARG A 1 120 ? -0.512 -11.766 7.972 1.00 75.12 120 ARG A N 1
ATOM 884 C CA . ARG A 1 120 ? -1.190 -11.456 9.243 1.00 75.12 120 ARG A CA 1
ATOM 885 C C . ARG A 1 120 ? -2.397 -10.550 9.075 1.00 75.12 120 ARG A C 1
ATOM 887 O O . ARG A 1 120 ? -3.347 -10.660 9.851 1.00 75.12 120 ARG A O 1
ATOM 894 N N . ARG A 1 121 ? -2.391 -9.672 8.074 1.00 80.94 121 ARG A N 1
ATOM 895 C CA . ARG A 1 121 ? -3.422 -8.643 7.887 1.00 80.94 121 ARG A CA 1
ATOM 896 C C . ARG A 1 121 ? -3.665 -8.355 6.415 1.00 80.94 121 ARG A C 1
ATOM 898 O O . ARG A 1 121 ? -3.008 -8.869 5.518 1.00 80.94 121 ARG A O 1
ATOM 905 N N . VAL A 1 122 ? -4.703 -7.570 6.159 1.00 86.19 122 VAL A N 1
ATOM 906 C CA . VAL A 1 122 ? -4.939 -7.001 4.833 1.00 86.19 122 VAL A CA 1
ATOM 907 C C . VAL A 1 122 ? -4.188 -5.682 4.764 1.00 86.19 122 VAL A C 1
ATOM 909 O O . VAL A 1 122 ? -4.321 -4.856 5.669 1.00 86.19 122 VAL A O 1
ATOM 912 N N . LEU A 1 123 ? -3.448 -5.484 3.679 1.00 93.62 123 LEU A N 1
ATOM 913 C CA . LEU A 1 123 ? -2.834 -4.202 3.371 1.00 93.62 123 LEU A CA 1
ATOM 914 C C . LEU A 1 123 ? -3.728 -3.398 2.430 1.00 93.62 123 LEU A C 1
ATOM 916 O O . LEU A 1 123 ? -4.475 -3.952 1.619 1.00 93.62 123 LEU A O 1
ATOM 920 N N . TYR A 1 124 ? -3.637 -2.083 2.537 1.00 97.06 124 TYR A N 1
ATOM 921 C CA . TYR A 1 124 ? -4.341 -1.136 1.689 1.00 97.06 124 TYR A CA 1
ATOM 922 C C . TYR A 1 124 ? -3.344 -0.134 1.139 1.00 97.06 124 TYR A C 1
ATOM 924 O O . TYR A 1 124 ? -2.381 0.221 1.816 1.00 97.06 124 TYR A O 1
ATOM 932 N N . ALA A 1 125 ? -3.588 0.310 -0.087 1.00 97.44 125 ALA A N 1
ATOM 933 C CA . ALA A 1 125 ? -2.822 1.363 -0.720 1.00 97.44 125 ALA A CA 1
ATOM 934 C C . ALA A 1 125 ? -3.744 2.450 -1.268 1.00 97.44 125 ALA A C 1
ATOM 936 O O . ALA A 1 125 ? -4.825 2.147 -1.776 1.00 97.44 125 ALA A O 1
ATOM 937 N N . PHE A 1 126 ? -3.300 3.696 -1.195 1.00 97.19 126 PHE A N 1
ATOM 938 C CA . PHE A 1 126 ? -3.852 4.801 -1.974 1.00 97.19 126 PHE A CA 1
ATOM 939 C C . PHE A 1 126 ? -2.710 5.693 -2.449 1.00 97.19 126 PHE A C 1
ATOM 941 O O . PHE A 1 126 ? -1.602 5.656 -1.904 1.00 97.19 126 PHE A O 1
ATOM 948 N N . ASP A 1 127 ? -2.998 6.499 -3.460 1.00 95.06 127 ASP A N 1
ATOM 949 C CA . ASP A 1 127 ? -2.077 7.492 -3.981 1.00 95.06 127 ASP A CA 1
ATOM 950 C C . ASP A 1 127 ? -2.742 8.862 -4.134 1.00 95.06 127 ASP A C 1
ATOM 952 O O . ASP A 1 127 ? -3.958 8.983 -4.307 1.00 95.06 127 ASP A O 1
ATOM 956 N N . LEU A 1 128 ? -1.919 9.901 -4.028 1.00 92.94 128 LEU A N 1
ATOM 957 C CA . LEU A 1 128 ? -2.268 11.294 -4.259 1.00 92.94 128 LEU A CA 1
ATOM 958 C C . LEU A 1 128 ? -1.381 11.818 -5.389 1.00 92.94 128 LEU A C 1
ATOM 960 O O . LEU A 1 128 ? -0.163 11.626 -5.389 1.00 92.94 128 LEU A O 1
ATOM 964 N N . SER A 1 129 ? -1.993 12.487 -6.366 1.00 86.44 129 SER A N 1
ATOM 965 C CA . SER A 1 129 ? -1.302 12.966 -7.572 1.00 86.44 129 SER A CA 1
ATOM 966 C C . SER A 1 129 ? -0.243 14.031 -7.292 1.00 86.44 129 SER A C 1
ATOM 968 O O . SER A 1 129 ? 0.644 14.248 -8.112 1.00 86.44 129 SER A O 1
ATOM 970 N N . GLU A 1 130 ? -0.342 14.703 -6.150 1.00 84.69 130 GLU A N 1
ATOM 971 C CA . GLU A 1 130 ? 0.592 15.723 -5.697 1.00 84.69 130 GLU A CA 1
ATOM 972 C C . GLU A 1 130 ? 0.876 15.550 -4.201 1.00 84.69 130 GLU A C 1
ATOM 974 O O . GLU A 1 130 ? 0.023 15.027 -3.474 1.00 84.69 130 GLU A O 1
ATOM 979 N N . PRO A 1 131 ? 2.051 15.991 -3.713 1.00 84.81 131 PRO A N 1
ATOM 980 C CA . PRO A 1 131 ? 2.346 15.921 -2.291 1.00 84.81 131 PRO A CA 1
ATOM 981 C C . PRO A 1 131 ? 1.320 16.722 -1.491 1.00 84.81 131 PRO A C 1
ATOM 983 O O . PRO A 1 131 ? 1.121 17.908 -1.754 1.00 84.81 131 PRO A O 1
ATOM 986 N N . THR A 1 132 ? 0.695 16.080 -0.516 1.00 89.12 132 THR A N 1
ATOM 987 C CA . THR A 1 132 ? -0.439 16.614 0.234 1.00 89.12 132 THR A CA 1
ATOM 988 C C . THR A 1 132 ? -0.120 16.596 1.727 1.00 89.12 132 THR A C 1
ATOM 990 O O . THR A 1 132 ? 0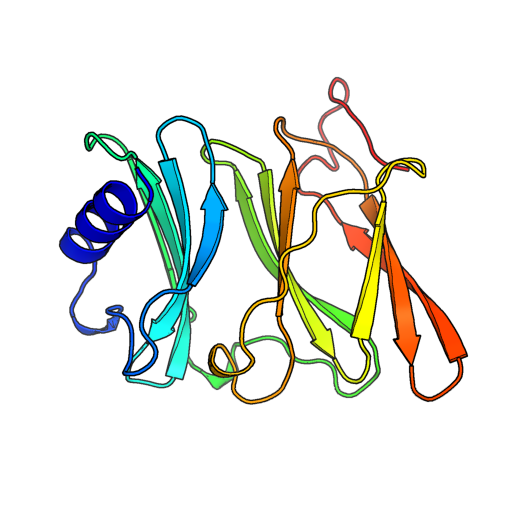.468 15.651 2.246 1.00 89.12 132 THR A O 1
ATOM 993 N N . ALA A 1 133 ? -0.472 17.667 2.432 1.00 89.12 133 ALA A N 1
ATOM 994 C CA . ALA A 1 133 ? -0.232 17.807 3.866 1.00 89.12 133 ALA A CA 1
ATOM 995 C C . ALA A 1 133 ? -1.417 17.318 4.715 1.00 89.12 133 ALA A C 1
ATOM 997 O O . ALA A 1 133 ? -2.564 17.309 4.261 1.00 89.12 133 ALA A O 1
ATOM 998 N N . GLY A 1 134 ? -1.155 17.017 5.987 1.00 91.00 134 GLY A N 1
ATOM 999 C CA . GLY A 1 134 ? -2.178 16.658 6.970 1.00 91.00 134 GLY A CA 1
ATOM 1000 C C . GLY A 1 134 ? -2.477 15.164 6.976 1.00 91.00 134 GLY A C 1
ATOM 1001 O O . GLY A 1 134 ? -1.553 14.360 6.931 1.00 91.00 134 GLY A O 1
ATOM 1002 N N . ARG A 1 135 ? -3.755 14.787 7.043 1.00 94.06 135 ARG A N 1
ATOM 1003 C CA . ARG A 1 135 ? -4.167 13.387 7.222 1.00 94.06 135 ARG A CA 1
ATOM 1004 C C . ARG A 1 135 ? -5.420 13.051 6.443 1.00 94.06 135 ARG A C 1
ATOM 1006 O 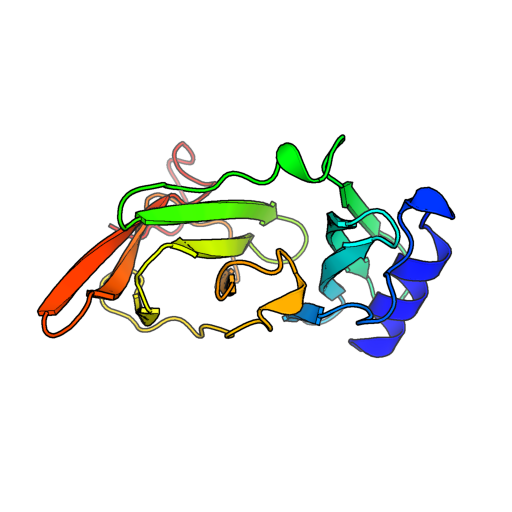O . ARG A 1 135 ? -6.312 13.882 6.285 1.00 94.06 135 ARG A O 1
ATOM 1013 N N . VAL A 1 136 ? -5.519 11.809 5.995 1.00 96.25 136 VAL A N 1
ATOM 1014 C CA . VAL A 1 136 ? -6.766 11.280 5.432 1.00 96.25 136 VAL A CA 1
ATOM 1015 C C . VAL A 1 136 ? -7.621 10.673 6.534 1.00 96.25 136 VAL A C 1
ATOM 1017 O O . VAL A 1 136 ? -7.115 10.116 7.508 1.00 96.25 136 VAL A O 1
ATOM 1020 N N . THR A 1 137 ? -8.936 10.773 6.371 1.00 97.88 137 THR A N 1
ATOM 1021 C CA . THR A 1 137 ? -9.906 10.127 7.255 1.00 97.88 137 THR A CA 1
ATOM 1022 C C . THR A 1 137 ? -10.234 8.749 6.708 1.00 97.88 137 THR A C 1
ATOM 1024 O O . THR A 1 137 ? -10.629 8.614 5.546 1.00 97.88 137 THR A O 1
ATOM 1027 N N . VAL A 1 138 ? -10.097 7.726 7.544 1.00 98.12 138 VAL A N 1
ATOM 1028 C CA . VAL A 1 138 ? -10.319 6.329 7.181 1.00 98.12 138 VAL A CA 1
ATOM 1029 C C . VAL A 1 138 ? -11.489 5.797 7.993 1.00 98.12 138 VAL A C 1
ATOM 1031 O O . VAL A 1 138 ? -11.483 5.811 9.219 1.00 98.12 138 VAL A O 1
ATOM 1034 N N . THR A 1 139 ? -12.505 5.294 7.304 1.00 98.19 139 THR A N 1
ATOM 1035 C CA . THR A 1 139 ? -13.609 4.581 7.942 1.00 98.19 139 THR A CA 1
ATOM 1036 C C . THR A 1 139 ? -13.272 3.100 7.979 1.00 98.19 139 THR A C 1
ATOM 1038 O O . THR A 1 139 ? -13.053 2.485 6.930 1.00 98.19 139 THR A O 1
ATOM 1041 N N . VAL A 1 140 ? -13.267 2.515 9.173 1.00 97.69 140 VAL A N 1
ATOM 1042 C CA . VAL A 1 140 ? -12.961 1.099 9.395 1.00 97.69 140 VAL A CA 1
ATOM 1043 C C . VAL A 1 140 ? -14.136 0.368 10.033 1.00 97.69 140 VAL A C 1
ATOM 1045 O O . VAL A 1 140 ? -14.970 0.960 10.716 1.00 97.69 140 VAL A O 1
ATOM 1048 N N . VAL A 1 141 ? -14.191 -0.944 9.823 1.00 96.69 141 VAL A N 1
ATOM 1049 C CA . VAL A 1 141 ? -15.098 -1.857 10.522 1.00 96.69 141 VAL A CA 1
ATOM 1050 C C . VAL A 1 141 ? -14.294 -2.679 11.526 1.00 96.69 141 VAL A C 1
ATOM 1052 O O . VAL A 1 141 ? -13.340 -3.364 11.152 1.00 96.69 141 VAL A O 1
ATOM 1055 N N . ARG A 1 142 ? -14.706 -2.625 12.797 1.00 93.50 142 ARG A N 1
ATOM 1056 C CA . ARG A 1 142 ? -14.106 -3.334 13.935 1.00 93.50 142 ARG A CA 1
ATOM 1057 C C . ARG A 1 142 ? -15.177 -4.204 14.588 1.00 93.50 142 ARG A C 1
ATOM 1059 O O . ARG A 1 142 ? -16.036 -3.720 15.321 1.00 93.50 142 ARG A O 1
ATOM 1066 N N . GLY A 1 143 ? -15.173 -5.500 14.286 1.00 90.00 143 GLY A N 1
ATOM 1067 C CA . GLY A 1 143 ? -16.275 -6.383 14.674 1.00 90.00 143 GLY A CA 1
ATOM 1068 C C . GLY A 1 143 ? -17.589 -5.936 14.025 1.00 90.00 143 GLY A C 1
ATOM 1069 O O . GLY A 1 143 ? -17.718 -5.995 12.807 1.00 90.00 143 GLY A O 1
ATOM 1070 N N . ARG A 1 144 ? -18.558 -5.482 14.832 1.00 90.94 144 ARG A N 1
ATOM 1071 C CA . ARG A 1 144 ? -19.864 -4.979 14.356 1.00 90.94 144 ARG A CA 1
ATOM 1072 C C . ARG A 1 144 ? -19.994 -3.454 14.374 1.00 90.94 144 ARG A C 1
ATOM 1074 O O . ARG A 1 144 ? -21.054 -2.944 14.029 1.00 90.94 144 ARG A O 1
ATOM 1081 N N . VAL A 1 145 ? -18.951 -2.730 14.782 1.00 95.69 145 VAL A N 1
ATOM 1082 C CA . VAL A 1 145 ? -18.980 -1.264 14.855 1.00 95.69 145 VAL A CA 1
ATOM 1083 C C . VAL A 1 145 ? -18.162 -0.642 13.731 1.00 95.69 145 VAL A C 1
ATOM 1085 O O . VAL A 1 145 ? -17.180 -1.217 13.259 1.00 95.69 145 VAL A O 1
ATOM 1088 N N . THR A 1 146 ? -18.583 0.545 13.301 1.00 96.94 146 THR A N 1
ATOM 1089 C CA . THR A 1 146 ? -17.796 1.406 12.415 1.00 96.94 146 THR A CA 1
ATOM 1090 C C . THR A 1 146 ? -17.028 2.406 13.272 1.00 96.94 146 THR A C 1
ATOM 1092 O O . THR A 1 146 ? -17.588 2.942 14.226 1.00 96.94 146 THR A O 1
ATOM 1095 N N . ALA A 1 147 ? -15.764 2.646 12.940 1.00 96.88 147 ALA A N 1
ATOM 1096 C CA . ALA A 1 147 ? -14.918 3.628 13.603 1.00 96.88 147 ALA A CA 1
ATOM 1097 C C . ALA A 1 147 ? -14.213 4.520 12.576 1.00 96.88 147 ALA A C 1
ATOM 1099 O O . ALA A 1 147 ? -14.126 4.181 11.390 1.00 96.88 147 ALA A O 1
ATOM 1100 N N . THR A 1 148 ? -13.722 5.655 13.060 1.00 97.31 148 THR A N 1
ATOM 1101 C CA . THR A 1 148 ? -12.913 6.594 12.290 1.00 97.31 148 THR A CA 1
ATOM 1102 C C . THR A 1 148 ? -11.482 6.540 12.796 1.00 97.31 148 THR A C 1
ATOM 1104 O O . THR A 1 148 ? -11.245 6.661 13.994 1.00 97.31 148 THR A O 1
ATOM 1107 N N . GLU A 1 149 ? -10.557 6.371 11.866 1.00 97.06 149 GLU A N 1
ATOM 1108 C CA . GLU A 1 149 ? -9.113 6.361 12.072 1.00 97.06 149 GLU A CA 1
ATOM 1109 C C . GLU A 1 149 ? -8.469 7.351 11.086 1.00 97.06 149 GLU A C 1
ATOM 1111 O O . GLU A 1 149 ? -9.134 7.883 10.188 1.00 97.06 149 GLU A O 1
ATOM 1116 N N . HIS A 1 150 ? -7.166 7.587 11.227 1.00 96.62 150 HIS A N 1
ATOM 1117 C CA . HIS A 1 150 ? -6.426 8.511 10.369 1.00 96.62 150 HIS A CA 1
ATOM 1118 C C . HIS A 1 150 ? -5.118 7.903 9.863 1.00 96.62 150 HIS A C 1
ATOM 1120 O O . HIS A 1 150 ? -4.488 7.100 10.547 1.00 96.62 150 HIS A O 1
ATOM 1126 N N . VAL A 1 151 ? -4.708 8.313 8.661 1.00 95.00 151 VAL A N 1
ATOM 1127 C CA . VAL A 1 151 ? -3.357 8.075 8.131 1.00 95.00 151 VAL A CA 1
ATOM 1128 C C . VAL A 1 151 ? -2.717 9.431 7.871 1.00 95.00 151 VAL A C 1
ATOM 1130 O O . VAL A 1 151 ? -3.259 10.236 7.110 1.00 95.00 151 VAL A O 1
ATOM 1133 N N . GLU A 1 152 ? -1.583 9.673 8.523 1.00 92.94 152 GLU A N 1
ATOM 1134 C CA . GLU A 1 152 ? -0.782 10.883 8.342 1.00 92.94 152 GLU A CA 1
ATOM 1135 C C . GLU A 1 152 ? -0.109 10.879 6.963 1.00 92.94 152 GLU A C 1
ATOM 1137 O O . GLU A 1 152 ? 0.391 9.853 6.494 1.00 92.94 152 GLU A O 1
ATOM 1142 N N . LEU A 1 153 ? -0.111 12.035 6.306 1.00 91.19 153 LEU A N 1
ATOM 1143 C CA . LEU A 1 153 ? 0.498 12.249 4.998 1.00 91.19 153 LEU A CA 1
ATOM 1144 C C . LEU A 1 153 ? 1.916 12.804 5.151 1.00 91.19 153 LEU A C 1
ATOM 1146 O O . LEU A 1 153 ? 2.255 13.432 6.155 1.00 91.19 153 LEU A O 1
ATOM 1150 N N . MET A 1 154 ? 2.764 12.614 4.137 1.00 82.62 154 MET A N 1
ATOM 1151 C CA . MET A 1 154 ? 4.171 13.031 4.232 1.00 82.62 154 MET A CA 1
ATOM 1152 C C . MET A 1 154 ? 4.335 14.554 4.269 1.00 82.62 154 MET A C 1
ATOM 1154 O O . MET A 1 154 ? 5.337 15.056 4.770 1.00 82.62 154 MET A O 1
ATOM 1158 N N . GLY A 1 155 ? 3.379 15.305 3.713 1.00 66.94 155 GLY A N 1
ATOM 1159 C CA . GLY A 1 155 ? 3.488 16.749 3.511 1.00 66.94 155 GLY A CA 1
ATOM 1160 C C . GLY A 1 155 ? 3.302 17.618 4.757 1.00 66.94 155 GLY A C 1
ATOM 1161 O O . GLY A 1 155 ? 3.129 18.822 4.586 1.00 66.94 155 GLY A O 1
ATOM 1162 N N . GLY A 1 156 ? 3.309 17.052 5.971 1.00 53.31 156 GLY A N 1
ATOM 1163 C CA . GLY A 1 156 ? 2.919 17.709 7.230 1.00 53.31 156 GLY A CA 1
ATOM 1164 C C . GLY A 1 156 ? 3.526 19.093 7.523 1.00 53.31 156 GLY A C 1
ATOM 1165 O O . GLY A 1 156 ? 2.919 19.848 8.274 1.00 53.31 156 GLY A O 1
ATOM 1166 N N . ASP A 1 157 ? 4.644 19.463 6.888 1.00 51.00 157 ASP A N 1
ATOM 1167 C CA . ASP A 1 157 ? 5.352 20.737 7.112 1.00 51.00 157 ASP A CA 1
ATOM 1168 C C . ASP A 1 157 ? 5.392 21.700 5.900 1.00 51.00 157 ASP A C 1
ATOM 1170 O O . ASP A 1 157 ? 6.023 22.760 5.938 1.00 51.00 157 ASP A O 1
ATOM 1174 N N . LEU A 1 158 ? 4.719 21.378 4.789 1.00 55.00 158 LEU A N 1
ATOM 1175 C CA . LEU A 1 158 ? 4.783 22.194 3.568 1.00 55.00 158 LEU A CA 1
ATOM 1176 C C . LEU A 1 158 ? 3.637 23.219 3.514 1.00 55.00 158 LEU A C 1
ATOM 1178 O O . LEU A 1 158 ? 2.540 22.925 3.045 1.00 55.00 158 LEU A O 1
ATOM 1182 N N . ARG A 1 159 ? 3.922 24.462 3.934 1.00 52.75 159 ARG A N 1
ATOM 1183 C CA . ARG A 1 159 ? 2.970 25.592 4.091 1.00 52.75 159 ARG A CA 1
ATOM 1184 C C . ARG A 1 159 ? 2.164 26.016 2.843 1.00 52.75 159 ARG A C 1
ATOM 1186 O O . ARG A 1 159 ? 1.312 26.892 2.959 1.00 52.75 159 ARG A O 1
ATOM 1193 N N . HIS A 1 160 ? 2.392 25.421 1.669 1.00 55.69 160 HIS A N 1
ATOM 1194 C CA . HIS A 1 160 ? 1.814 25.872 0.391 1.00 55.69 160 HIS A CA 1
ATOM 1195 C C . HIS A 1 160 ? 1.262 24.754 -0.512 1.00 55.69 160 HIS A C 1
ATOM 1197 O O . HIS A 1 160 ? 1.157 24.952 -1.721 1.00 55.69 160 HIS A O 1
ATOM 1203 N N . LYS A 1 161 ? 0.912 23.581 0.030 1.00 63.94 161 LYS A N 1
ATOM 1204 C CA . LYS A 1 161 ? 0.341 22.476 -0.765 1.00 63.94 161 LYS A CA 1
ATOM 1205 C C . LYS A 1 161 ? -1.107 22.161 -0.406 1.00 63.94 161 LYS A C 1
ATOM 1207 O O . LYS A 1 161 ? -1.607 22.593 0.634 1.00 63.94 161 LYS A O 1
ATOM 1212 N N . ALA A 1 162 ? -1.768 21.401 -1.285 1.00 72.31 162 ALA A N 1
ATOM 1213 C CA . ALA A 1 162 ? -3.044 20.767 -0.986 1.00 72.31 162 ALA A CA 1
ATOM 1214 C C . ALA A 1 162 ? -2.972 20.062 0.377 1.00 72.31 162 ALA A C 1
ATOM 1216 O O . ALA A 1 162 ? -1.930 19.531 0.768 1.00 72.31 162 ALA A O 1
ATOM 1217 N N . SER A 1 163 ? -4.069 20.091 1.129 1.00 84.56 163 SER A N 1
ATOM 1218 C CA . SER A 1 163 ? -4.107 19.551 2.486 1.00 84.56 163 SER A CA 1
ATOM 1219 C C . SER A 1 163 ? -5.405 18.801 2.725 1.00 84.56 163 SER A C 1
ATOM 1221 O O . SER A 1 163 ? -6.473 19.287 2.353 1.00 84.56 163 SER A O 1
ATOM 1223 N N . CYS A 1 164 ? -5.297 17.642 3.369 1.00 88.50 164 CYS A N 1
ATOM 1224 C CA . CYS A 1 164 ? -6.411 16.911 3.957 1.00 88.50 164 CYS A CA 1
ATOM 1225 C C . CYS A 1 164 ? -6.470 17.231 5.460 1.00 88.50 164 CYS A C 1
ATOM 1227 O O . CYS A 1 164 ? -5.441 17.175 6.138 1.00 88.50 164 CYS A O 1
ATOM 1229 N N . ARG A 1 165 ? -7.648 17.600 5.969 1.00 81.38 165 ARG A N 1
ATOM 1230 C CA . ARG A 1 165 ? -7.887 17.981 7.368 1.00 81.38 165 ARG A CA 1
ATOM 1231 C C . ARG A 1 165 ? -8.801 16.986 8.072 1.00 81.38 165 ARG A C 1
ATOM 1233 O O . ARG A 1 165 ? -9.761 16.515 7.419 1.00 81.38 165 ARG A O 1
#

pLDDT: mean 91.04, std 9.54, range [51.0, 98.19]

Foldseek 3Di:
DAVLQLVLQQVPDDLQQAAAPVHWDWQADDPFKTKIWHQGNQGWTKIKMGGSVGDDIDIDTDPHLVPQDADPDFDWAWDDFDDDQWTKTKTWGHQKAWPFKAFQNHTFDKDWDDCSSNVHTIMIMTTGRDQEAAWIWTWIGHPPDIDIHIDGGPCPPPPDDHYGD

Radius of gyration: 15.71 Å; chains: 1; bounding box: 40×43×39 Å

Sequence (165 aa):
MVDASRANLTAQLSVKNLPGPHGMFTAAVGRSAATFVWESSDGRFCSGSAAMAGGFTSTSCLSDRRDAPFAVRPALVPLLSTYTFAEVHVFGADRETVRSVTCNGRPLAVRRLPRVLDGRRVLYAFDLSEPTAGRVTVTVVRGRVTATEHVELMGGDLRHKASCR